Protein AF-A0A2G2YUN8-F1 (afdb_monomer)

Radius of gyration: 12.54 Å; Cα contacts (8 Å, |Δi|>4): 178; chains: 1; bounding box: 37×32×21 Å

pLDDT: mean 81.09, std 14.75, range [43.97, 97.75]

Sequence (90 aa):
MGFSNLQTISYLSSHCCTKEVIMGIQNVKELGISEGNRMGSNGLLNNLVHLQQLETLNLTFCPSRLLPASAKAFPATLKKLKFERTLHHS

Structure (mmCIF, N/CA/C/O backbone):
data_AF-A0A2G2YUN8-F1
#
_entry.id   AF-A0A2G2YUN8-F1
#
loop_
_atom_site.group_PDB
_atom_site.id
_atom_site.type_symbol
_atom_site.label_atom_id
_atom_site.label_alt_id
_atom_site.label_comp_id
_atom_site.label_asym_id
_atom_site.label_entity_id
_atom_site.label_seq_id
_atom_site.pdbx_PDB_ins_code
_atom_site.Cartn_x
_atom_site.Cartn_y
_atom_site.Cartn_z
_atom_site.occupancy
_atom_site.B_iso_or_equiv
_atom_site.auth_seq_id
_atom_site.auth_comp_id
_atom_site.auth_a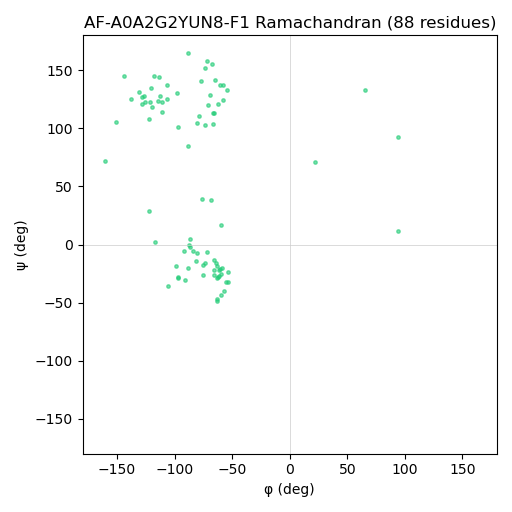sym_id
_atom_site.auth_atom_id
_atom_site.pdbx_PDB_model_num
ATOM 1 N N . MET A 1 1 ? -10.236 -19.863 -8.833 1.00 49.66 1 MET A N 1
ATOM 2 C CA . MET A 1 1 ? -10.697 -19.850 -7.429 1.00 49.66 1 MET A CA 1
ATOM 3 C C . MET A 1 1 ? -9.837 -18.832 -6.706 1.00 49.66 1 MET A C 1
ATOM 5 O O . MET A 1 1 ? -8.643 -19.056 -6.574 1.00 49.66 1 MET A O 1
ATOM 9 N N . GLY A 1 2 ? -10.396 -17.642 -6.477 1.00 62.22 2 GLY A N 1
ATOM 10 C CA . GLY A 1 2 ? -9.642 -16.430 -6.143 1.00 62.22 2 GLY A CA 1
ATOM 11 C C . GLY A 1 2 ? -9.397 -16.263 -4.648 1.00 62.22 2 GLY A C 1
ATOM 12 O O . GLY A 1 2 ? -10.053 -16.902 -3.828 1.00 62.22 2 GLY A O 1
ATOM 13 N N . PHE A 1 3 ? -8.468 -15.374 -4.305 1.00 66.06 3 PHE A N 1
ATOM 14 C CA . PHE A 1 3 ? -8.066 -14.998 -2.946 1.00 66.06 3 PHE A CA 1
ATOM 15 C C . PHE A 1 3 ? -9.162 -14.223 -2.184 1.00 66.06 3 PHE A C 1
ATOM 17 O O . PHE A 1 3 ? -8.880 -13.271 -1.467 1.00 66.06 3 PHE A O 1
ATOM 24 N N . SER A 1 4 ? -10.435 -14.593 -2.342 1.00 72.12 4 SER A N 1
ATOM 25 C CA . SER A 1 4 ? -11.588 -13.797 -1.913 1.00 72.12 4 SER A CA 1
ATOM 26 C C . SER A 1 4 ? -11.656 -13.569 -0.402 1.00 72.12 4 SER A C 1
ATOM 28 O O . SER A 1 4 ? -12.150 -12.534 0.028 1.00 72.12 4 SER A O 1
ATOM 30 N N . ASN A 1 5 ? -11.118 -14.498 0.391 1.00 84.69 5 ASN A N 1
ATOM 31 C CA . ASN A 1 5 ? -11.054 -14.386 1.852 1.00 84.69 5 ASN A CA 1
ATOM 32 C C . ASN A 1 5 ? -9.747 -13.750 2.356 1.00 84.69 5 ASN A C 1
ATOM 34 O O . ASN A 1 5 ? -9.598 -13.527 3.556 1.00 84.69 5 ASN A O 1
ATOM 38 N N 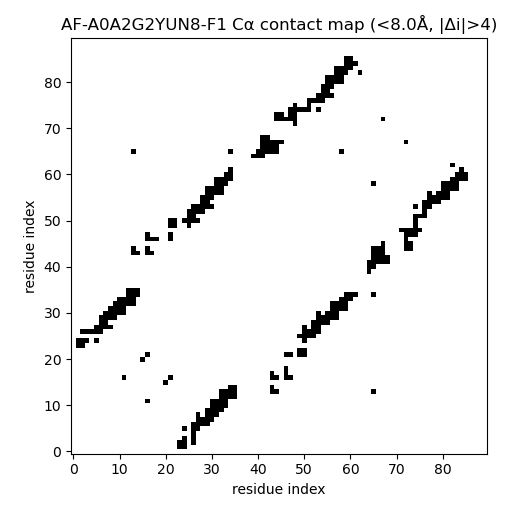. LEU A 1 6 ? -8.784 -13.485 1.469 1.00 89.19 6 LEU A N 1
ATOM 39 C CA . LEU A 1 6 ? -7.495 -12.920 1.843 1.00 89.19 6 LEU A CA 1
ATOM 40 C C . LEU A 1 6 ? -7.643 -11.412 2.059 1.00 89.19 6 LEU A C 1
ATOM 42 O O . LEU A 1 6 ? -7.849 -10.658 1.112 1.00 89.19 6 LEU A O 1
ATOM 46 N N . GLN A 1 7 ? -7.525 -10.979 3.312 1.00 94.06 7 GLN A N 1
ATOM 47 C CA . GLN A 1 7 ? -7.636 -9.562 3.680 1.00 94.06 7 GLN A CA 1
ATOM 48 C C . GLN A 1 7 ? -6.280 -8.875 3.852 1.00 94.06 7 GLN A C 1
ATOM 50 O O . GLN A 1 7 ? -6.211 -7.649 3.790 1.00 94.06 7 GLN A O 1
ATOM 55 N N . THR A 1 8 ? -5.209 -9.645 4.033 1.00 95.12 8 THR A N 1
ATOM 56 C CA . THR A 1 8 ? -3.870 -9.116 4.290 1.00 95.12 8 THR A CA 1
ATOM 57 C C . THR A 1 8 ? -2.860 -9.782 3.374 1.00 95.12 8 THR A C 1
ATOM 59 O O . THR A 1 8 ? -2.800 -11.007 3.281 1.00 95.12 8 THR A O 1
ATOM 62 N N . ILE A 1 9 ? -2.033 -8.964 2.734 1.00 93.69 9 ILE A N 1
ATOM 63 C CA . ILE A 1 9 ? -0.820 -9.380 2.039 1.00 93.69 9 ILE A CA 1
ATOM 64 C C . ILE A 1 9 ? 0.325 -8.602 2.665 1.00 93.69 9 ILE A C 1
ATOM 66 O O . ILE A 1 9 ? 0.445 -7.400 2.461 1.00 93.69 9 ILE A O 1
ATOM 70 N N . SER A 1 10 ? 1.168 -9.274 3.442 1.00 90.19 10 SER A N 1
ATOM 71 C CA . SER A 1 10 ? 2.249 -8.607 4.178 1.00 90.19 10 SER A CA 1
ATOM 72 C C . SER A 1 10 ? 3.426 -8.203 3.289 1.00 90.19 10 SER A C 1
ATOM 74 O O . SER A 1 10 ? 4.143 -7.268 3.631 1.00 90.19 10 SER A O 1
ATOM 76 N N . TYR A 1 11 ? 3.641 -8.903 2.170 1.00 87.75 11 TYR A N 1
ATOM 77 C CA . TYR A 1 11 ? 4.777 -8.663 1.284 1.00 87.75 11 TYR A CA 1
ATOM 78 C C . TYR A 1 11 ? 4.433 -9.024 -0.164 1.00 87.75 11 TYR A C 1
ATOM 80 O O . TYR A 1 11 ? 4.369 -10.196 -0.532 1.00 87.75 11 TYR A O 1
ATOM 88 N N . LEU A 1 12 ? 4.226 -8.006 -0.991 1.00 89.00 12 LEU A N 1
ATOM 89 C CA . LEU A 1 12 ? 4.126 -8.110 -2.439 1.00 89.00 12 LEU A CA 1
ATOM 90 C C . LEU A 1 12 ? 5.335 -7.403 -3.045 1.00 89.00 12 LEU A C 1
ATOM 92 O O . LEU A 1 12 ? 5.599 -6.242 -2.738 1.00 89.00 12 LEU A O 1
ATOM 96 N N . SER A 1 13 ? 6.071 -8.080 -3.924 1.00 86.12 13 SER A N 1
ATOM 97 C CA . SER A 1 13 ? 7.120 -7.387 -4.671 1.00 86.12 13 SER A CA 1
ATOM 98 C C . SER A 1 13 ? 6.491 -6.274 -5.507 1.00 86.12 13 SER A C 1
ATOM 100 O O . SER A 1 13 ? 5.470 -6.487 -6.165 1.00 86.12 13 SER A O 1
ATOM 102 N N . SER A 1 14 ? 7.117 -5.101 -5.532 1.00 82.62 14 SER A N 1
ATOM 103 C CA . SER A 1 14 ? 6.679 -3.979 -6.362 1.00 82.62 14 SER A CA 1
ATOM 104 C C . SER A 1 14 ? 6.529 -4.374 -7.841 1.00 82.62 14 SER A C 1
ATOM 106 O O . SER A 1 14 ? 5.597 -3.924 -8.506 1.00 82.62 14 SER A O 1
ATOM 108 N N . HIS A 1 15 ? 7.352 -5.303 -8.341 1.00 80.81 15 HIS A N 1
ATOM 109 C CA . HIS A 1 15 ? 7.258 -5.840 -9.705 1.00 80.81 15 HIS A CA 1
ATOM 110 C C . HIS A 1 15 ? 5.982 -6.650 -9.975 1.00 80.81 15 HIS A C 1
ATOM 112 O O . HIS A 1 15 ? 5.580 -6.794 -11.126 1.00 80.81 15 HIS A O 1
ATOM 118 N N . CYS A 1 16 ? 5.333 -7.167 -8.933 1.00 85.44 16 CYS A N 1
ATOM 119 C CA . CYS A 1 16 ? 4.082 -7.908 -9.045 1.00 85.44 16 CYS A CA 1
ATOM 120 C C . CYS A 1 16 ? 2.848 -6.995 -9.013 1.00 85.44 16 CYS A C 1
ATOM 122 O O . CYS A 1 16 ? 1.739 -7.499 -9.139 1.00 85.44 16 CYS A O 1
ATOM 124 N N . CYS A 1 17 ? 2.996 -5.671 -8.879 1.00 86.31 17 CYS A N 1
ATOM 125 C CA . CYS A 1 17 ? 1.876 -4.719 -8.872 1.00 86.31 17 CYS A CA 1
ATOM 126 C C . CYS A 1 17 ? 1.294 -4.465 -10.281 1.00 86.31 17 CYS A C 1
ATOM 128 O O . CYS A 1 17 ? 0.950 -3.333 -10.635 1.00 86.31 17 CYS A O 1
ATOM 130 N N . THR A 1 18 ? 1.188 -5.510 -11.108 1.00 87.81 18 THR A N 1
ATOM 131 C CA . THR A 1 18 ? 0.508 -5.440 -12.407 1.00 87.81 18 THR A CA 1
ATOM 132 C C . THR A 1 18 ? -1.000 -5.339 -12.201 1.00 87.81 18 THR A C 1
ATOM 134 O O . THR A 1 18 ? -1.535 -5.723 -11.158 1.00 87.81 18 THR A O 1
ATOM 137 N N . LYS A 1 19 ? -1.716 -4.830 -13.206 1.00 88.75 19 LYS A N 1
ATOM 138 C CA . LYS A 1 19 ? -3.172 -4.672 -13.134 1.00 88.75 19 LYS A CA 1
ATOM 139 C C . LYS A 1 19 ? -3.875 -6.002 -12.845 1.00 88.75 19 LYS A C 1
ATOM 141 O O . LYS A 1 19 ? -4.804 -6.034 -12.048 1.00 88.75 19 LYS A O 1
ATOM 146 N N . GLU A 1 20 ? -3.417 -7.091 -13.451 1.00 90.81 20 GLU A N 1
ATOM 147 C CA . GLU A 1 20 ? -3.986 -8.434 -13.312 1.00 90.81 20 GLU A CA 1
ATOM 148 C C . GLU A 1 20 ? -3.884 -8.934 -11.871 1.00 90.81 20 GLU A C 1
ATOM 150 O O . GLU A 1 20 ? -4.875 -9.400 -11.310 1.00 90.81 20 GLU A O 1
ATOM 155 N N . VAL A 1 21 ? -2.707 -8.782 -11.251 1.00 90.56 21 VAL A N 1
ATOM 156 C CA . VAL A 1 21 ? -2.494 -9.166 -9.850 1.00 90.56 21 VAL A CA 1
ATOM 157 C C . VAL A 1 21 ? -3.375 -8.323 -8.941 1.00 90.56 21 VAL A C 1
ATOM 159 O O . VAL A 1 21 ? -4.102 -8.883 -8.125 1.00 90.56 21 VAL A O 1
ATOM 162 N N . ILE A 1 22 ? -3.372 -6.999 -9.122 1.00 91.81 22 ILE A N 1
ATOM 163 C CA . ILE A 1 22 ? -4.168 -6.073 -8.309 1.00 91.81 22 ILE A CA 1
ATOM 164 C C . ILE A 1 22 ? -5.671 -6.372 -8.411 1.00 91.81 22 ILE A C 1
ATOM 166 O O . ILE A 1 22 ? -6.359 -6.415 -7.391 1.00 91.81 22 ILE A O 1
ATOM 170 N N . MET A 1 23 ? -6.192 -6.639 -9.612 1.00 89.88 23 MET A N 1
ATOM 171 C CA . MET A 1 23 ? -7.594 -7.038 -9.782 1.00 89.88 23 MET A CA 1
ATOM 172 C C . MET A 1 23 ? -7.901 -8.407 -9.155 1.00 89.88 23 MET A C 1
ATOM 174 O O . MET A 1 23 ? -9.032 -8.648 -8.743 1.00 89.88 23 MET A O 1
ATOM 178 N N . GLY A 1 24 ? -6.913 -9.297 -9.033 1.00 90.81 24 GLY A N 1
ATOM 179 C CA . GLY A 1 24 ? -7.063 -10.592 -8.365 1.00 90.81 24 GLY A CA 1
ATOM 180 C C . GLY A 1 24 ? -7.151 -10.519 -6.834 1.00 90.81 24 GLY A C 1
ATOM 181 O O . GLY A 1 24 ? -7.585 -11.491 -6.212 1.00 90.81 24 GLY A O 1
ATOM 182 N N . ILE A 1 25 ? -6.764 -9.389 -6.228 1.00 92.06 25 ILE A N 1
ATOM 183 C CA . ILE A 1 25 ? -6.668 -9.201 -4.768 1.00 92.06 25 ILE A CA 1
ATOM 184 C C . ILE A 1 25 ? -7.528 -8.032 -4.248 1.00 92.06 25 ILE A C 1
ATOM 186 O O . ILE A 1 25 ? -7.217 -7.426 -3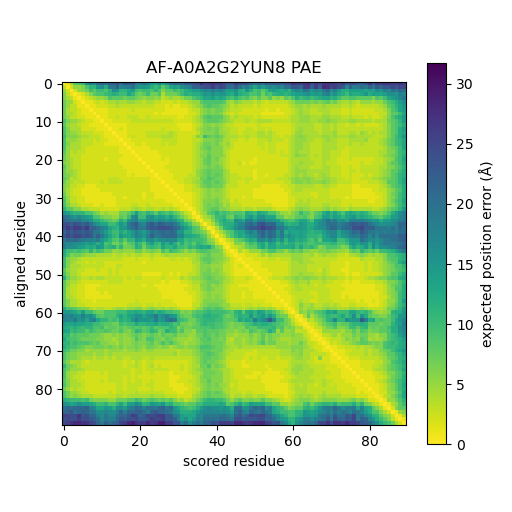.227 1.00 92.06 25 ILE A O 1
ATOM 190 N N . GLN A 1 26 ? -8.633 -7.707 -4.923 1.00 90.75 26 GLN A N 1
ATOM 191 C CA . GLN A 1 26 ? -9.464 -6.526 -4.620 1.00 90.75 26 GLN A CA 1
ATOM 192 C C . GLN A 1 26 ? -10.053 -6.464 -3.200 1.00 90.75 26 GLN A C 1
ATOM 194 O O . GLN A 1 26 ? -10.419 -5.380 -2.748 1.00 90.75 26 GLN A O 1
ATOM 199 N N . ASN A 1 27 ? -10.134 -7.596 -2.497 1.00 92.12 27 ASN A N 1
ATOM 200 C CA . ASN A 1 27 ? -10.670 -7.678 -1.131 1.00 92.12 27 ASN A CA 1
ATOM 201 C C . ASN A 1 27 ? -9.620 -7.394 -0.043 1.00 92.12 27 ASN A C 1
ATOM 203 O O . ASN A 1 27 ? -9.936 -7.422 1.147 1.00 92.12 27 ASN A O 1
ATOM 207 N N . VAL A 1 28 ? -8.364 -7.152 -0.431 1.00 94.50 28 VAL A N 1
ATOM 208 C CA . VAL A 1 28 ? -7.282 -6.881 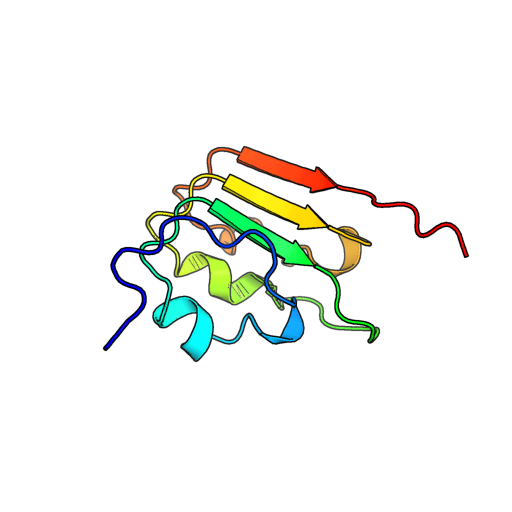0.514 1.00 94.50 28 VAL A CA 1
ATOM 209 C C . VAL A 1 28 ? -7.483 -5.517 1.171 1.00 94.50 28 VAL A C 1
ATOM 211 O O . VAL A 1 28 ? -7.632 -4.495 0.503 1.00 94.50 28 VAL A O 1
ATOM 214 N N . LYS A 1 29 ? -7.430 -5.516 2.503 1.00 96.75 29 LYS A N 1
ATOM 215 C CA . LYS A 1 29 ? -7.489 -4.333 3.367 1.00 96.75 29 LYS A CA 1
ATOM 216 C C . LYS A 1 29 ? -6.111 -3.854 3.793 1.00 96.75 29 LYS A C 1
ATOM 218 O O . LYS A 1 29 ? -5.924 -2.661 4.029 1.00 96.75 29 LYS A O 1
ATOM 223 N N . GLU A 1 30 ? -5.144 -4.762 3.868 1.00 97.12 30 GLU A N 1
ATOM 224 C CA . GLU A 1 30 ? -3.768 -4.447 4.240 1.00 97.12 30 GLU A CA 1
ATOM 225 C C . GLU A 1 30 ? -2.779 -4.995 3.215 1.00 97.12 30 GLU A C 1
ATOM 227 O O . GLU A 1 30 ? -2.717 -6.203 2.984 1.00 97.12 30 GLU A O 1
ATOM 232 N N . LEU A 1 31 ? -1.982 -4.108 2.624 1.00 94.50 31 LEU A N 1
ATOM 233 C CA . LEU A 1 31 ? -0.985 -4.460 1.620 1.00 94.50 31 LEU A CA 1
ATOM 234 C C . LEU A 1 31 ? 0.385 -3.928 2.031 1.00 94.50 31 LEU A C 1
ATOM 236 O O . LEU A 1 31 ? 0.562 -2.728 2.218 1.00 94.50 31 LEU A O 1
ATOM 240 N N . GLY A 1 32 ? 1.361 -4.818 2.142 1.00 92.94 32 GLY A N 1
ATOM 241 C CA . GLY A 1 32 ? 2.775 -4.486 2.205 1.00 92.94 32 GLY A CA 1
ATOM 242 C C . GLY A 1 32 ? 3.415 -4.649 0.834 1.00 92.94 32 GLY A C 1
ATOM 243 O O . GLY A 1 32 ? 3.236 -5.680 0.189 1.00 92.94 32 GLY A O 1
ATOM 244 N N . ILE A 1 33 ? 4.154 -3.639 0.388 1.00 89.00 33 ILE A N 1
ATOM 245 C CA . ILE A 1 33 ? 4.905 -3.651 -0.865 1.00 89.00 33 ILE A CA 1
ATOM 246 C C . ILE A 1 33 ? 6.374 -3.443 -0.557 1.00 89.00 33 ILE A C 1
ATOM 248 O O . ILE A 1 33 ? 6.736 -2.541 0.195 1.00 89.00 33 ILE A O 1
ATOM 252 N N . SER A 1 34 ? 7.214 -4.245 -1.191 1.00 84.38 34 SER A N 1
ATOM 253 C CA . SER A 1 34 ? 8.659 -4.153 -1.077 1.00 84.38 34 SER A CA 1
ATOM 254 C C . SER A 1 34 ? 9.320 -3.845 -2.406 1.00 84.38 34 SER A C 1
ATOM 256 O O . SER A 1 34 ? 8.887 -4.307 -3.465 1.00 84.38 34 SER A O 1
ATOM 258 N N . GLU A 1 35 ? 10.401 -3.075 -2.354 1.00 75.75 35 GLU A N 1
ATOM 259 C CA . GLU A 1 35 ? 11.255 -2.892 -3.518 1.00 75.75 35 GLU A CA 1
ATOM 260 C C . GLU A 1 35 ? 11.878 -4.231 -3.951 1.00 75.75 35 GLU A C 1
ATOM 262 O O . GLU A 1 35 ? 12.586 -4.890 -3.190 1.00 75.75 35 GLU A O 1
ATOM 267 N N . GLY A 1 36 ? 11.615 -4.641 -5.194 1.00 64.88 36 GLY A N 1
ATOM 268 C CA . GLY A 1 36 ? 12.398 -5.689 -5.842 1.00 64.88 36 GLY A CA 1
ATOM 269 C C . GLY A 1 36 ? 13.776 -5.165 -6.254 1.00 64.88 36 GLY A C 1
ATOM 270 O O . GLY A 1 36 ? 13.940 -3.982 -6.523 1.00 64.88 36 GLY A O 1
ATOM 271 N N . ASN A 1 37 ? 14.772 -6.051 -6.312 1.00 58.56 37 ASN A N 1
ATOM 272 C CA . ASN A 1 37 ? 16.211 -5.767 -6.462 1.00 58.56 37 ASN A CA 1
ATOM 273 C C . ASN A 1 37 ? 16.651 -5.003 -7.744 1.00 58.56 37 ASN A C 1
ATOM 275 O O . ASN A 1 37 ? 17.826 -5.045 -8.108 1.00 58.56 37 ASN A O 1
ATOM 279 N N . ARG A 1 38 ? 15.753 -4.338 -8.486 1.00 54.28 38 ARG A N 1
ATOM 280 C CA . ARG A 1 38 ? 16.070 -3.627 -9.732 1.00 54.28 38 ARG A CA 1
ATOM 281 C C . ARG A 1 38 ? 15.560 -2.186 -9.751 1.00 54.28 38 ARG A C 1
ATOM 283 O O . ARG A 1 38 ? 14.380 -1.900 -9.578 1.00 54.28 38 ARG A O 1
ATOM 290 N N . MET A 1 39 ? 16.515 -1.304 -10.037 1.00 49.47 39 MET A N 1
ATOM 291 C CA . MET A 1 39 ? 16.400 0.137 -10.238 1.00 49.47 39 MET A CA 1
ATOM 292 C C . MET A 1 39 ? 15.361 0.493 -11.312 1.00 49.47 39 MET A C 1
ATOM 294 O O . MET A 1 39 ? 15.419 -0.020 -12.427 1.00 49.47 39 MET A O 1
ATOM 298 N N . GLY A 1 40 ? 14.496 1.458 -10.998 1.00 53.88 40 GLY A N 1
ATOM 299 C CA . GLY A 1 40 ? 13.771 2.242 -11.997 1.00 53.88 40 GLY A CA 1
ATOM 300 C C . GLY A 1 40 ? 12.389 1.703 -12.328 1.00 53.88 40 GLY A C 1
ATOM 301 O O . GLY A 1 40 ? 12.217 0.889 -13.227 1.00 53.88 40 GLY A O 1
ATOM 302 N N . SER A 1 41 ? 11.379 2.206 -11.628 1.00 53.03 41 SER A N 1
ATOM 303 C CA . SER A 1 41 ? 9.992 2.029 -12.051 1.00 53.03 41 SER A CA 1
ATOM 304 C C . SER A 1 41 ? 9.095 3.071 -11.380 1.00 53.03 41 SER A C 1
ATOM 306 O O . SER A 1 41 ? 8.290 2.800 -10.492 1.00 53.03 41 SER A O 1
ATOM 308 N N . ASN A 1 42 ? 9.249 4.316 -11.832 1.00 54.50 42 ASN A N 1
ATOM 309 C CA . ASN A 1 42 ? 8.302 5.372 -11.497 1.00 54.50 42 ASN A CA 1
ATOM 310 C C . ASN A 1 42 ? 6.904 4.932 -11.967 1.00 54.50 42 ASN A C 1
ATOM 312 O O . ASN A 1 42 ? 6.719 4.614 -13.141 1.00 54.50 42 ASN A O 1
ATOM 316 N N . GLY A 1 43 ? 5.924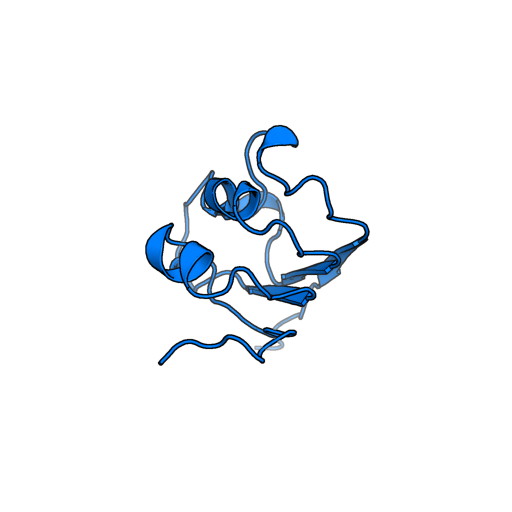 4.909 -11.062 1.00 57.75 43 GLY A N 1
ATOM 317 C CA . GLY A 1 43 ? 4.531 4.607 -11.409 1.00 57.75 43 GLY A CA 1
ATOM 318 C C . GLY A 1 43 ? 4.083 3.146 -11.270 1.00 57.75 43 GLY A C 1
ATOM 319 O O . GLY A 1 43 ? 2.966 2.846 -11.688 1.00 57.75 43 GLY A O 1
ATOM 320 N N . LEU A 1 44 ? 4.862 2.251 -10.638 1.00 67.69 44 LEU A N 1
ATOM 321 C CA . LEU A 1 44 ? 4.386 0.885 -10.323 1.00 67.69 44 LEU A CA 1
ATOM 322 C C . LEU A 1 44 ? 3.095 0.871 -9.502 1.00 67.69 44 LEU A C 1
ATOM 324 O O . LEU A 1 44 ? 2.269 -0.026 -9.647 1.00 67.69 44 LEU A O 1
ATOM 328 N N . LEU A 1 45 ? 2.910 1.876 -8.648 1.00 76.25 45 LEU A N 1
ATOM 329 C CA . LEU A 1 45 ? 1.771 1.939 -7.738 1.00 76.25 45 LEU A CA 1
ATOM 330 C C . LEU A 1 45 ? 0.526 2.593 -8.350 1.00 76.25 45 LEU A C 1
ATOM 332 O O . LEU A 1 45 ? -0.479 2.738 -7.662 1.00 76.25 45 LEU A O 1
ATOM 336 N N . ASN A 1 46 ? 0.544 2.942 -9.642 1.00 83.06 46 ASN A N 1
ATOM 337 C CA . ASN A 1 46 ? -0.619 3.532 -10.315 1.00 83.06 46 ASN A CA 1
ATOM 338 C C . ASN A 1 46 ? -1.831 2.589 -10.337 1.00 83.06 46 ASN A C 1
ATOM 340 O O . ASN A 1 46 ? -2.968 3.049 -10.339 1.00 83.06 46 ASN A O 1
ATOM 344 N N . ASN A 1 47 ? -1.595 1.276 -10.307 1.00 88.12 47 ASN A N 1
ATOM 345 C CA . ASN A 1 47 ? -2.662 0.280 -10.292 1.00 88.12 47 ASN A CA 1
ATOM 346 C C . ASN A 1 47 ? -3.357 0.168 -8.924 1.00 88.12 47 ASN A C 1
ATOM 348 O O . ASN A 1 47 ? -4.470 -0.350 -8.869 1.00 88.12 47 ASN A O 1
ATOM 352 N N . LEU A 1 48 ? -2.757 0.666 -7.829 1.00 90.12 48 LEU A N 1
ATOM 353 C CA . LEU A 1 48 ? -3.332 0.543 -6.479 1.00 90.12 48 LEU A CA 1
ATOM 354 C C . LEU A 1 48 ? -4.692 1.234 -6.340 1.00 90.12 48 LEU A C 1
ATOM 356 O O . LEU A 1 48 ? -5.485 0.837 -5.489 1.00 90.12 48 LEU A O 1
ATOM 360 N N . VAL A 1 49 ? -4.996 2.205 -7.205 1.00 91.69 49 VAL A N 1
ATOM 361 C CA . VAL A 1 49 ? -6.307 2.866 -7.292 1.00 91.69 49 VAL A CA 1
ATOM 362 C C . VAL A 1 49 ? -7.467 1.873 -7.464 1.00 91.69 49 VAL A C 1
ATOM 364 O O . VAL A 1 49 ? -8.602 2.172 -7.100 1.00 91.69 49 VAL A O 1
ATOM 367 N N . HIS A 1 50 ? -7.195 0.673 -7.986 1.00 91.44 50 HIS A N 1
ATOM 368 C CA . HIS A 1 50 ? -8.189 -0.380 -8.182 1.00 91.44 50 HIS A CA 1
ATOM 369 C C . HIS A 1 50 ? -8.513 -1.188 -6.911 1.00 91.44 50 HIS A C 1
ATOM 371 O O . HIS A 1 50 ? -9.442 -1.995 -6.937 1.00 91.44 50 HIS A O 1
ATOM 377 N N . LEU A 1 51 ? -7.792 -0.984 -5.802 1.00 93.69 51 LEU A N 1
ATOM 378 C CA . LEU A 1 51 ? -8.046 -1.655 -4.523 1.00 93.69 51 LEU A CA 1
ATOM 379 C C . LEU A 1 51 ? -9.051 -0.863 -3.678 1.00 93.69 51 LEU A C 1
ATOM 381 O O . LEU A 1 51 ? -8.682 -0.075 -2.812 1.00 93.69 51 LEU A O 1
ATOM 385 N N . GLN A 1 52 ? -10.341 -1.090 -3.920 1.00 91.38 52 GLN A N 1
ATOM 386 C CA . GLN A 1 52 ? -11.437 -0.328 -3.304 1.00 91.38 52 GLN A CA 1
ATOM 387 C C . GLN A 1 52 ? -11.674 -0.616 -1.814 1.00 91.38 52 GLN A C 1
ATOM 389 O O . GLN A 1 52 ? -12.522 0.029 -1.208 1.00 91.38 52 GLN A O 1
ATOM 394 N N . GLN A 1 53 ? -10.979 -1.594 -1.231 1.00 94.81 53 GLN A N 1
ATOM 395 C CA . GLN A 1 53 ? -11.091 -1.937 0.191 1.00 94.81 53 GLN A CA 1
ATOM 396 C C . GLN A 1 53 ? -9.782 -1.721 0.953 1.00 94.81 53 GLN A C 1
ATOM 398 O O . GLN A 1 53 ? -9.723 -2.008 2.146 1.00 94.81 53 GLN A O 1
ATOM 403 N N . LEU A 1 54 ? -8.732 -1.219 0.292 1.00 96.38 54 LEU A N 1
ATOM 404 C CA . LEU A 1 54 ? -7.427 -1.071 0.919 1.00 96.38 54 LEU A CA 1
ATOM 405 C C . LEU A 1 54 ? -7.463 0.050 1.956 1.00 96.38 54 LEU A C 1
ATOM 407 O O . LEU A 1 54 ? -7.709 1.205 1.615 1.00 96.38 54 LEU A O 1
ATOM 411 N N . GLU A 1 55 ? -7.176 -0.290 3.208 1.00 97.75 55 GLU A N 1
ATOM 412 C CA . GLU A 1 55 ? -7.170 0.635 4.342 1.00 97.75 55 GLU A CA 1
ATOM 413 C C . GLU A 1 55 ? -5.748 0.979 4.795 1.00 97.75 55 GLU A C 1
ATOM 415 O O . GLU A 1 55 ? -5.485 2.119 5.185 1.00 97.75 55 GLU A O 1
ATOM 420 N N . THR A 1 56 ? -4.824 0.014 4.720 1.00 97.12 56 THR A N 1
ATOM 421 C CA . THR A 1 56 ? -3.420 0.194 5.108 1.00 97.12 56 THR A CA 1
ATOM 422 C C . THR A 1 56 ? -2.476 -0.218 3.985 1.00 97.12 56 THR A C 1
ATOM 424 O O . THR A 1 56 ? -2.522 -1.350 3.508 1.00 97.12 56 THR A O 1
ATOM 427 N N . LEU A 1 57 ? -1.560 0.682 3.628 1.00 93.50 57 LEU A N 1
ATOM 428 C CA . LEU A 1 57 ? -0.440 0.422 2.727 1.00 93.50 57 LEU A CA 1
ATOM 429 C C . LEU A 1 57 ? 0.870 0.549 3.508 1.00 93.50 57 LEU A C 1
ATOM 431 O O . LEU A 1 57 ? 1.133 1.594 4.103 1.00 93.50 57 LEU A O 1
ATOM 435 N N . ASN A 1 58 ? 1.686 -0.501 3.512 1.00 91.75 58 ASN A N 1
ATOM 436 C CA . ASN A 1 58 ? 3.051 -0.474 4.029 1.00 91.75 58 ASN A CA 1
ATOM 437 C C . ASN A 1 58 ? 4.034 -0.511 2.857 1.00 91.75 58 ASN A C 1
ATOM 439 O O . ASN A 1 58 ? 3.945 -1.395 2.012 1.00 91.75 58 ASN A O 1
ATOM 443 N N . LEU A 1 59 ? 4.947 0.453 2.789 1.00 87.19 59 LEU A N 1
ATOM 444 C CA . LEU A 1 59 ? 6.001 0.508 1.783 1.00 87.19 59 LEU A CA 1
ATOM 445 C C . LEU A 1 59 ? 7.346 0.251 2.459 1.00 87.19 59 LEU A C 1
ATOM 447 O O . LEU A 1 59 ? 7.813 1.062 3.265 1.00 87.19 59 LEU A O 1
ATOM 451 N N . THR A 1 60 ? 7.968 -0.867 2.106 1.00 81.81 60 THR A N 1
ATOM 452 C CA . THR A 1 60 ? 9.256 -1.307 2.638 1.00 81.81 60 THR A CA 1
ATOM 453 C C . THR A 1 60 ? 10.352 -1.121 1.589 1.00 81.81 60 THR A C 1
ATOM 455 O O . THR A 1 60 ? 10.161 -1.476 0.428 1.00 81.81 60 THR A O 1
ATOM 458 N N . PHE A 1 61 ? 11.517 -0.618 2.016 1.00 72.69 61 PHE A N 1
ATOM 459 C CA . PHE A 1 61 ? 12.677 -0.269 1.170 1.00 72.69 61 PHE A CA 1
ATOM 460 C C . PHE A 1 61 ? 12.440 0.892 0.177 1.00 72.69 61 PHE A C 1
ATOM 462 O O . PHE A 1 61 ? 11.422 0.973 -0.498 1.00 72.69 61 PHE A O 1
ATOM 469 N N . CYS A 1 62 ? 13.398 1.834 0.142 1.00 68.25 62 CYS A N 1
ATOM 470 C CA . CYS A 1 62 ? 13.438 3.060 -0.681 1.00 68.25 62 CYS A CA 1
ATOM 471 C C . CYS A 1 62 ? 12.079 3.583 -1.204 1.00 68.25 62 CYS A C 1
ATOM 473 O O . CYS A 1 62 ? 11.818 3.591 -2.410 1.00 68.25 62 CYS A O 1
ATOM 475 N N . PRO A 1 63 ? 11.229 4.120 -0.310 1.00 61.91 63 PRO A N 1
ATOM 476 C CA . PRO A 1 63 ? 9.869 4.516 -0.660 1.00 61.91 63 PRO A CA 1
ATOM 477 C C . PRO A 1 63 ? 9.791 5.609 -1.730 1.00 61.91 63 PRO A C 1
ATOM 479 O O . PRO A 1 63 ? 8.840 5.627 -2.503 1.00 61.91 63 PRO A O 1
ATOM 482 N N . SER A 1 64 ? 10.805 6.470 -1.854 1.00 67.12 64 SER A N 1
ATOM 483 C CA . SER A 1 64 ? 10.861 7.497 -2.904 1.00 67.12 64 SER A CA 1
ATOM 484 C C . SER A 1 64 ? 10.836 6.933 -4.328 1.00 67.12 64 SER A C 1
ATOM 486 O O . SER A 1 64 ? 10.396 7.635 -5.232 1.00 67.12 64 SER A O 1
ATOM 488 N N . ARG A 1 65 ? 11.275 5.684 -4.539 1.00 69.62 65 ARG A N 1
ATOM 489 C CA . ARG A 1 65 ? 11.227 5.010 -5.848 1.00 69.62 65 ARG A CA 1
ATOM 490 C C . ARG A 1 65 ? 9.916 4.272 -6.100 1.00 69.62 65 ARG A C 1
ATOM 492 O O . ARG A 1 65 ? 9.598 3.982 -7.247 1.00 69.62 65 ARG A O 1
ATOM 499 N N . LEU A 1 66 ? 9.175 3.966 -5.036 1.00 71.50 66 LEU A N 1
ATOM 500 C CA . LEU A 1 66 ? 7.908 3.245 -5.112 1.00 71.50 66 LEU A CA 1
ATOM 501 C C . LEU A 1 66 ? 6.717 4.195 -5.238 1.00 71.50 66 LEU A C 1
ATOM 503 O O . LEU A 1 66 ? 5.718 3.830 -5.845 1.00 71.50 66 LEU A O 1
ATOM 507 N N . LEU A 1 67 ?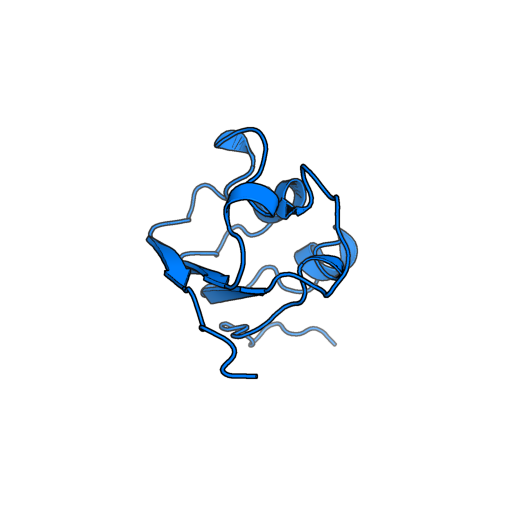 6.795 5.404 -4.679 1.00 76.38 67 LEU A N 1
ATOM 508 C CA . LEU A 1 67 ? 5.657 6.319 -4.659 1.00 76.38 67 LEU A CA 1
ATOM 509 C C . LEU A 1 67 ? 5.147 6.644 -6.078 1.00 76.38 67 LEU A C 1
ATOM 511 O O . LEU A 1 67 ? 5.940 6.892 -6.992 1.00 76.38 67 LEU A O 1
ATOM 515 N N . PRO A 1 68 ? 3.817 6.669 -6.281 1.00 75.25 68 PRO A N 1
ATOM 516 C CA . PRO A 1 68 ? 3.252 7.114 -7.542 1.00 75.25 68 PRO A CA 1
ATOM 517 C C . PRO A 1 68 ? 3.495 8.615 -7.734 1.00 75.25 68 PRO A C 1
ATOM 519 O O . PRO A 1 68 ? 3.606 9.378 -6.775 1.00 75.25 68 PRO A O 1
AT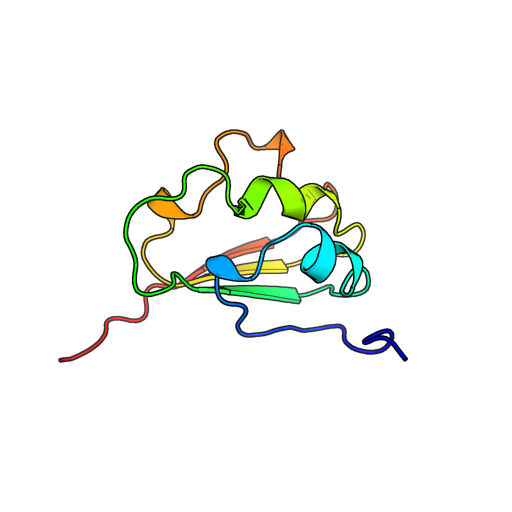OM 522 N N . ALA A 1 69 ? 3.503 9.062 -8.991 1.00 76.25 69 ALA A N 1
ATOM 523 C CA . ALA A 1 69 ? 3.718 10.471 -9.335 1.00 76.25 69 ALA A CA 1
ATOM 524 C C . ALA A 1 69 ? 2.585 11.406 -8.858 1.00 76.25 69 ALA A C 1
ATOM 526 O O . ALA A 1 69 ? 2.733 12.625 -8.877 1.00 76.25 69 ALA A O 1
ATOM 527 N N . SER A 1 70 ? 1.437 10.852 -8.455 1.00 82.94 70 SER A N 1
ATOM 528 C CA . SER A 1 70 ? 0.278 11.613 -7.994 1.00 82.94 70 SER A CA 1
ATOM 529 C C . SER A 1 70 ? -0.446 10.893 -6.865 1.00 82.94 70 SER A C 1
ATOM 531 O O . SER A 1 70 ? -0.623 9.677 -6.908 1.00 82.94 70 SER A O 1
ATOM 533 N N . ALA A 1 71 ? -0.980 11.662 -5.914 1.00 84.62 71 ALA A N 1
ATOM 534 C CA . ALA A 1 71 ? -1.860 11.143 -4.870 1.00 84.62 71 ALA A CA 1
ATOM 535 C C . ALA A 1 71 ? -3.143 10.496 -5.427 1.00 84.62 71 ALA A C 1
ATOM 537 O O . ALA A 1 71 ? -3.731 9.646 -4.768 1.00 84.62 71 ALA A O 1
ATOM 538 N N . LYS A 1 72 ? -3.546 10.837 -6.662 1.00 86.81 72 LYS A N 1
ATOM 539 C CA . LYS A 1 72 ? -4.703 10.234 -7.350 1.00 86.81 72 LYS A CA 1
ATOM 540 C C . LYS A 1 72 ? -4.542 8.735 -7.632 1.00 86.81 72 LYS A C 1
ATOM 542 O O . LYS A 1 72 ? -5.521 8.077 -7.960 1.00 86.81 72 LYS A O 1
ATOM 547 N N . ALA A 1 73 ? -3.321 8.212 -7.540 1.00 86.25 73 ALA A N 1
ATOM 548 C CA . ALA A 1 73 ? -3.042 6.789 -7.691 1.00 86.25 73 ALA A CA 1
ATOM 549 C C . ALA A 1 73 ? -3.307 5.981 -6.411 1.00 86.25 73 ALA A C 1
ATOM 551 O O . ALA A 1 73 ? -3.364 4.753 -6.473 1.00 86.25 73 ALA A O 1
ATOM 552 N N . PHE A 1 74 ? -3.461 6.637 -5.257 1.00 90.38 74 PHE A N 1
ATOM 553 C CA . PHE A 1 74 ? -3.866 5.938 -4.045 1.00 90.38 74 PHE A CA 1
ATOM 554 C C . PHE A 1 74 ? -5.369 5.642 -4.080 1.00 90.38 74 PHE A C 1
ATOM 556 O O . PHE A 1 7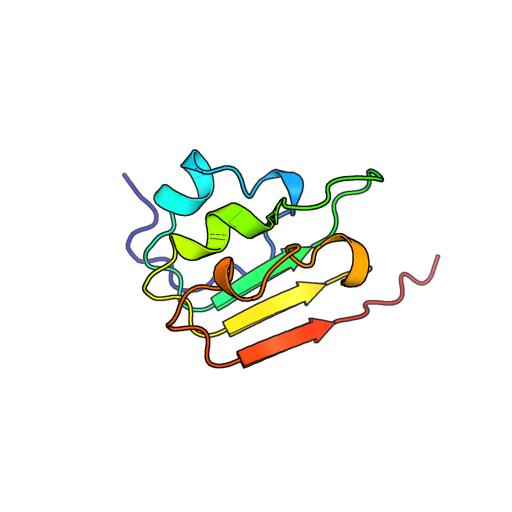4 ? -6.155 6.488 -4.518 1.00 90.38 74 PHE A O 1
ATOM 563 N N . PRO A 1 75 ? -5.792 4.463 -3.600 1.00 92.31 75 PRO A N 1
ATOM 564 C CA . PRO A 1 75 ? -7.205 4.174 -3.446 1.00 92.31 75 PRO A CA 1
ATOM 565 C C . PRO A 1 75 ? -7.830 5.102 -2.399 1.00 92.31 75 PRO A C 1
ATOM 567 O O . PRO A 1 75 ? -7.233 5.392 -1.362 1.00 92.31 75 PRO A O 1
ATOM 570 N N . ALA A 1 76 ? -9.059 5.547 -2.658 1.00 93.56 76 ALA A N 1
ATOM 571 C CA . ALA A 1 76 ? -9.767 6.509 -1.809 1.00 93.56 76 ALA A CA 1
ATOM 572 C C . ALA A 1 76 ? -10.054 5.992 -0.385 1.00 93.56 76 ALA A C 1
ATOM 574 O O . ALA A 1 76 ? -10.324 6.780 0.516 1.00 93.56 76 ALA A O 1
ATOM 575 N N . THR A 1 77 ? -9.995 4.675 -0.174 1.00 96.44 77 THR A N 1
ATOM 576 C CA . THR A 1 77 ? -10.204 4.029 1.128 1.00 96.44 77 THR A CA 1
ATOM 577 C C . THR A 1 77 ? -8.958 3.982 2.001 1.00 96.44 77 THR A C 1
ATOM 579 O O . THR A 1 77 ? -9.048 3.547 3.149 1.00 96.44 77 THR A O 1
ATOM 582 N N . LEU A 1 78 ? -7.803 4.414 1.483 1.00 96.00 78 LEU A N 1
ATOM 583 C CA . LEU A 1 78 ? -6.542 4.343 2.204 1.00 96.00 78 LEU A CA 1
ATOM 584 C C . LEU A 1 78 ? -6.568 5.283 3.417 1.00 96.00 78 LEU A C 1
ATOM 586 O O . LEU A 1 78 ? -6.573 6.503 3.279 1.00 96.00 78 LEU A O 1
ATOM 590 N N . LYS A 1 79 ? -6.547 4.703 4.618 1.00 97.06 79 LYS A N 1
ATOM 591 C CA . LYS A 1 79 ? -6.552 5.430 5.898 1.00 97.06 79 LYS A CA 1
ATOM 592 C C . LYS A 1 79 ? -5.148 5.592 6.466 1.00 97.06 79 LYS A C 1
ATOM 594 O O . LYS A 1 79 ? -4.888 6.532 7.213 1.00 97.06 79 LYS A O 1
ATOM 599 N N . LYS A 1 80 ? -4.247 4.652 6.160 1.00 96.44 80 LYS A N 1
ATOM 600 C CA . LYS A 1 80 ? -2.904 4.604 6.740 1.00 96.44 80 LYS A CA 1
ATOM 601 C C . LYS A 1 80 ? -1.848 4.266 5.696 1.00 96.44 80 LYS A C 1
ATOM 603 O O . LYS A 1 80 ? -1.899 3.216 5.063 1.00 96.44 80 LYS A O 1
ATOM 608 N N . LEU A 1 81 ? -0.846 5.133 5.594 1.00 91.88 81 LEU A N 1
ATOM 609 C CA . LEU A 1 81 ? 0.373 4.902 4.828 1.00 91.88 81 LEU A CA 1
ATOM 610 C C . LEU A 1 81 ? 1.540 4.736 5.806 1.00 91.88 81 LEU A C 1
ATOM 612 O O . LEU A 1 81 ? 1.779 5.609 6.640 1.00 91.88 81 LEU A O 1
ATOM 616 N N . LYS A 1 82 ? 2.234 3.600 5.738 1.00 91.00 82 LYS A N 1
ATOM 617 C CA . LYS A 1 82 ? 3.410 3.289 6.556 1.00 91.00 82 LYS A CA 1
ATOM 618 C C . LYS A 1 82 ? 4.641 3.196 5.664 1.00 91.00 82 LYS A C 1
ATOM 620 O O . LYS A 1 82 ? 4.565 2.699 4.544 1.00 91.00 82 LYS A O 1
ATOM 625 N N . PHE A 1 83 ? 5.766 3.649 6.200 1.00 85.94 83 PHE A N 1
ATOM 626 C CA . PHE A 1 83 ? 7.072 3.520 5.573 1.00 85.94 83 PHE A CA 1
ATOM 627 C C . PHE A 1 83 ? 7.984 2.756 6.514 1.00 85.94 83 PHE A C 1
ATOM 629 O O . PHE A 1 83 ? 8.206 3.187 7.645 1.00 85.94 83 PHE A O 1
ATOM 636 N N . GLU A 1 84 ? 8.524 1.644 6.041 1.00 79.25 84 GLU A N 1
ATOM 637 C CA . GLU A 1 84 ? 9.391 0.790 6.833 1.00 79.25 84 GLU A CA 1
ATOM 638 C C . GLU A 1 84 ? 10.770 0.701 6.174 1.00 79.25 84 GLU A C 1
ATOM 640 O O . GLU A 1 84 ? 10.929 0.268 5.031 1.00 79.25 84 GLU A O 1
ATOM 645 N N . ARG A 1 85 ? 11.799 1.159 6.892 1.00 70.81 85 ARG A N 1
ATOM 646 C CA . ARG A 1 85 ? 13.192 0.898 6.521 1.00 70.81 85 ARG A CA 1
ATOM 647 C C . ARG A 1 85 ? 13.680 -0.291 7.327 1.00 70.81 85 ARG A C 1
ATOM 649 O O . ARG A 1 85 ? 14.080 -0.135 8.475 1.00 70.81 85 ARG A O 1
ATOM 656 N N . THR A 1 86 ? 13.709 -1.453 6.702 1.00 58.19 86 THR A N 1
ATOM 657 C CA . THR A 1 86 ? 14.521 -2.574 7.169 1.00 58.19 86 THR A CA 1
ATOM 658 C C . THR A 1 86 ? 15.953 -2.336 6.702 1.00 58.19 86 THR A C 1
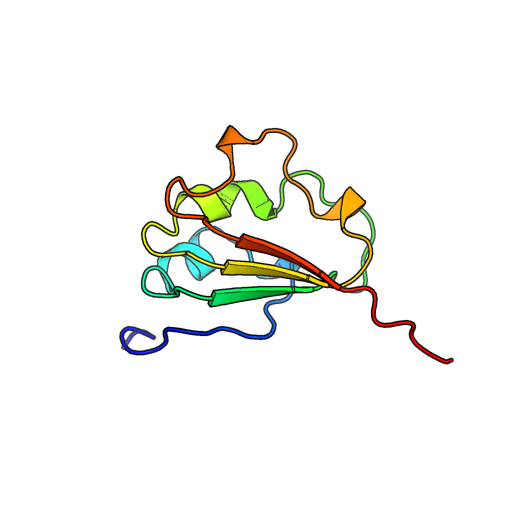ATOM 660 O O . THR A 1 86 ? 16.256 -2.437 5.515 1.00 58.19 86 THR A O 1
ATOM 663 N N . LEU A 1 87 ? 16.832 -1.935 7.623 1.00 54.09 87 LEU A N 1
ATOM 664 C CA . LEU A 1 87 ? 18.270 -1.889 7.366 1.00 54.09 87 LEU A CA 1
ATOM 665 C C . LEU A 1 87 ? 18.741 -3.331 7.159 1.00 54.09 87 LEU A C 1
ATOM 667 O O . LEU A 1 87 ? 18.685 -4.138 8.084 1.00 54.09 87 LEU A O 1
ATOM 671 N N . HIS A 1 88 ? 19.171 -3.667 5.946 1.00 51.09 88 HIS A N 1
ATOM 672 C CA . HIS A 1 88 ? 19.845 -4.936 5.712 1.00 51.09 88 HIS A CA 1
ATOM 673 C C . HIS A 1 88 ? 21.246 -4.805 6.322 1.00 51.09 88 HIS A C 1
ATOM 675 O O . HIS A 1 88 ? 22.097 -4.118 5.760 1.00 51.09 88 HIS A O 1
ATOM 681 N N . HIS A 1 89 ? 21.471 -5.390 7.501 1.00 43.97 89 HIS A N 1
ATOM 682 C CA . HIS A 1 89 ? 22.830 -5.634 7.976 1.00 43.97 89 HIS A CA 1
ATOM 683 C C . HIS A 1 89 ? 23.436 -6.680 7.033 1.00 43.97 89 HIS A C 1
ATOM 685 O O . HIS A 1 89 ? 23.020 -7.838 7.038 1.00 43.97 89 HIS A O 1
ATOM 691 N N . SER A 1 90 ? 24.309 -6.223 6.137 1.00 44.50 90 SER A N 1
ATOM 692 C CA . SER A 1 90 ? 25.205 -7.050 5.324 1.00 44.50 90 SER A CA 1
ATOM 693 C C . SER A 1 90 ? 26.422 -7.467 6.131 1.00 44.50 90 SER A C 1
ATOM 695 O O . SER A 1 90 ? 26.955 -6.565 6.821 1.00 44.50 90 SER A O 1
#

Solvent-accessible surface area (backbone atoms only — not comparable to full-atom values): 5100 Å² total; per-residue (Å²): 139,73,54,72,85,44,40,67,43,79,73,39,50,44,84,59,44,41,63,70,52,44,68,56,44,35,58,22,30,33,42,20,36,29,66,52,102,65,87,85,50,82,42,46,38,48,46,45,41,66,24,73,48,24,31,34,42,35,36,28,46,72,50,86,55,50,49,42,93,46,79,81,23,53,24,92,48,54,76,43,83,45,79,44,81,77,79,78,86,125

Mean predicted aligned error: 6.6 Å

Foldseek 3Di:
DAPQVAQEDQEDELVQLDLVSLLRPLNHQYYEYEYDPDDDDAASLLSQLSNQNHAEYEYEPPVVRSDHPDPNSHHPNHNYYHYDYDPPPD

Secondary structure (DSSP, 8-state):
---TT--EEEEEEGGG--HHHHHHTTT-SEEEEE--SS---TTGGGGGGG-TT--EEEEES-HHHHS-SSGGGS-TT--EEEEE------

Organism: Capsicum annuum (NCBI:txid4072)

Nearest PDB structures (foldseek):
  4qbz-assembly1_A  TM=6.266E-01  e=1.625E-02  Homo sapiens
  5az5-assembly2_D  TM=6.050E-01  e=1.236E-01  Homo sapiens
  3wpf-assembly1_A  TM=5.348E-01  e=7.349E-01  Mus musculus
  4pg6-assembly1_A  TM=4.569E-01  e=3.865E+00  Staphylococcus aureus